Protein AF-A0A6V7JA51-F1 (afdb_monomer_lite)

Sequence (49 aa):
TPMIRIEDQLVGARIGESMTLECLSEAFPKSINYWTKDKDEIIAQGMYI

pLDDT: mean 85.4, std 13.62, range [37.53, 96.44]

Organism: NCBI:txid1563983

Structure (mmCIF, N/CA/C/O backbone):
data_AF-A0A6V7JA51-F1
#
_entry.id   AF-A0A6V7JA51-F1
#
loop_
_atom_site.group_PDB
_atom_site.id
_atom_site.type_symbol
_atom_site.label_atom_id
_atom_site.label_alt_id
_atom_site.label_comp_id
_atom_site.label_asym_id
_atom_site.label_entity_id
_atom_site.label_seq_id
_atom_site.pdbx_PDB_ins_code
_atom_site.Cartn_x
_atom_site.Cartn_y
_atom_site.Cartn_z
_atom_site.occupancy
_atom_site.B_iso_or_equiv
_atom_site.auth_seq_id
_atom_site.auth_comp_id
_atom_site.auth_asym_id
_atom_site.auth_atom_id
_atom_site.pdbx_PDB_model_num
ATOM 1 N N . THR A 1 1 ? -11.937 9.088 11.321 1.00 73.75 1 THR A N 1
ATOM 2 C CA . THR A 1 1 ? -11.772 8.896 9.864 1.00 73.75 1 THR A CA 1
ATOM 3 C C . THR A 1 1 ? -10.375 8.361 9.614 1.00 73.75 1 THR A C 1
ATOM 5 O O . THR A 1 1 ? -9.486 8.767 10.355 1.00 73.75 1 THR A O 1
ATOM 8 N N . PRO A 1 2 ? -10.169 7.415 8.680 1.00 92.19 2 PRO A N 1
ATOM 9 C CA . PRO A 1 2 ? -8.827 6.944 8.358 1.00 92.19 2 PRO A CA 1
ATOM 10 C C . PRO A 1 2 ? -8.051 8.032 7.608 1.00 92.19 2 PRO A C 1
ATOM 12 O O . PRO A 1 2 ? -8.635 8.763 6.807 1.00 92.19 2 PRO A O 1
ATOM 15 N N . MET A 1 3 ? -6.751 8.124 7.857 1.00 93.88 3 MET A N 1
ATOM 16 C CA . MET A 1 3 ? -5.827 8.973 7.109 1.00 93.88 3 MET A CA 1
ATOM 17 C C . MET A 1 3 ? -4.871 8.079 6.330 1.00 93.88 3 MET A C 1
ATOM 19 O O . MET A 1 3 ? -4.331 7.123 6.885 1.00 93.88 3 MET A O 1
ATOM 23 N N . ILE A 1 4 ? -4.673 8.393 5.052 1.00 92.88 4 ILE A N 1
ATOM 24 C CA . ILE A 1 4 ? -3.713 7.715 4.178 1.00 92.88 4 ILE A CA 1
ATOM 25 C C . ILE A 1 4 ? -2.725 8.761 3.677 1.00 92.88 4 ILE A C 1
ATOM 27 O O . ILE A 1 4 ? -3.141 9.824 3.211 1.00 92.88 4 ILE A O 1
ATOM 31 N N . ARG A 1 5 ? -1.430 8.467 3.785 1.00 93.75 5 ARG A N 1
ATOM 32 C CA . ARG A 1 5 ? -0.350 9.318 3.282 1.00 93.75 5 ARG A CA 1
ATOM 33 C C . ARG A 1 5 ? 0.603 8.501 2.423 1.00 93.75 5 ARG A C 1
ATOM 35 O O . ARG A 1 5 ? 1.001 7.402 2.801 1.00 93.75 5 ARG A O 1
ATOM 42 N N . ILE A 1 6 ? 0.932 9.062 1.268 1.00 94.00 6 ILE A N 1
ATOM 43 C CA . ILE A 1 6 ? 1.883 8.527 0.298 1.00 94.00 6 ILE A CA 1
ATOM 44 C C . ILE A 1 6 ? 2.806 9.694 -0.035 1.00 94.00 6 ILE A C 1
ATOM 46 O O . ILE A 1 6 ? 2.341 10.691 -0.595 1.00 94.00 6 ILE A O 1
ATOM 50 N N . GLU A 1 7 ? 4.075 9.576 0.339 1.00 92.88 7 GLU A N 1
ATOM 51 C CA . GLU A 1 7 ? 5.074 10.619 0.0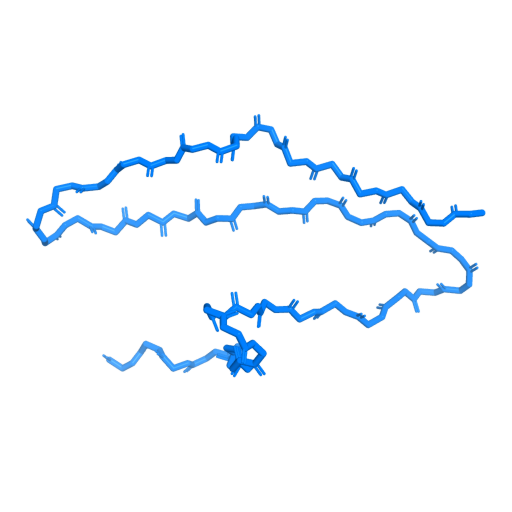90 1.00 92.88 7 GLU A CA 1
ATOM 52 C C . GLU A 1 7 ? 5.370 10.714 -1.415 1.00 92.88 7 GLU A C 1
ATOM 54 O O . GLU A 1 7 ? 5.208 11.773 -2.024 1.00 92.88 7 GLU A O 1
ATOM 59 N N . ASP A 1 8 ? 5.670 9.574 -2.047 1.00 92.19 8 ASP A N 1
ATOM 60 C CA . ASP A 1 8 ? 5.996 9.496 -3.470 1.00 92.19 8 ASP A CA 1
ATOM 61 C C . ASP A 1 8 ? 4.815 8.984 -4.302 1.00 92.19 8 ASP A C 1
ATOM 63 O O . ASP A 1 8 ? 4.520 7.790 -4.361 1.00 92.19 8 ASP A O 1
ATOM 67 N N . GLN A 1 9 ? 4.140 9.900 -5.000 1.00 89.25 9 GLN A N 1
ATOM 68 C CA . GLN A 1 9 ? 3.014 9.569 -5.890 1.00 89.25 9 GLN A CA 1
ATOM 69 C C . GLN A 1 9 ? 3.449 8.849 -7.174 1.00 89.25 9 GLN A C 1
ATOM 71 O O . GLN A 1 9 ? 2.640 8.203 -7.839 1.00 89.25 9 GLN A O 1
ATOM 76 N N . LEU A 1 10 ? 4.721 8.993 -7.549 1.00 91.50 10 LEU A N 1
ATOM 77 C CA . LEU A 1 10 ? 5.306 8.371 -8.725 1.00 91.50 10 LEU A CA 1
ATOM 78 C C . LEU A 1 10 ? 6.759 8.017 -8.426 1.00 91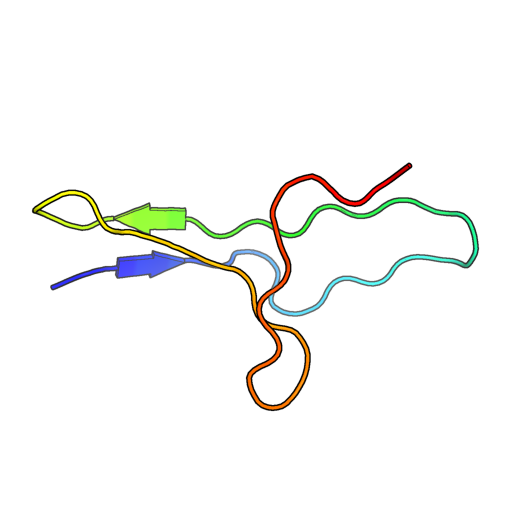.50 10 LEU A C 1
ATOM 80 O O . LEU A 1 10 ? 7.578 8.898 -8.176 1.00 91.50 10 LEU A O 1
ATOM 84 N N . VAL A 1 11 ? 7.078 6.733 -8.528 1.00 91.94 11 VAL A N 1
ATOM 85 C CA . VAL A 1 11 ? 8.448 6.227 -8.448 1.00 91.94 11 VAL A CA 1
ATOM 86 C C . VAL A 1 11 ? 8.814 5.529 -9.751 1.00 91.94 11 VAL A C 1
ATOM 88 O O . VAL A 1 11 ? 7.972 4.913 -10.405 1.00 91.94 11 VAL A O 1
ATOM 91 N N . GLY A 1 12 ? 10.080 5.638 -10.144 1.00 91.94 12 GLY A N 1
ATOM 92 C CA . GLY A 1 12 ? 10.628 4.969 -11.319 1.00 91.94 12 GLY A CA 1
ATOM 93 C C . GLY A 1 12 ? 11.781 4.059 -10.924 1.00 91.94 12 GLY A C 1
ATOM 94 O O . GLY A 1 12 ? 12.570 4.408 -10.053 1.00 91.94 12 GLY A O 1
ATOM 95 N N . ALA A 1 13 ? 11.895 2.914 -11.587 1.00 93.75 13 ALA A N 1
ATOM 96 C CA . ALA A 1 13 ? 13.018 1.994 -11.446 1.00 93.75 13 ALA A CA 1
ATOM 97 C C . ALA A 1 13 ? 13.537 1.620 -12.834 1.00 93.75 13 ALA A C 1
ATOM 99 O O . ALA A 1 13 ? 12.765 1.560 -13.799 1.00 93.75 13 ALA A O 1
ATOM 100 N N . ARG A 1 14 ? 14.843 1.378 -12.958 1.00 96.44 14 ARG A N 1
ATOM 101 C CA . ARG A 1 14 ? 15.403 0.816 -14.192 1.00 96.44 14 ARG A CA 1
ATOM 102 C C . ARG A 1 14 ? 15.139 -0.685 -14.255 1.00 96.44 14 ARG A C 1
ATOM 104 O O . ARG A 1 14 ? 14.815 -1.333 -13.263 1.00 96.44 14 ARG A O 1
ATOM 111 N N . ILE A 1 15 ? 15.314 -1.259 -15.442 1.00 94.81 15 ILE A N 1
ATOM 112 C CA . ILE A 1 15 ? 15.246 -2.711 -15.619 1.00 94.81 15 ILE A CA 1
ATOM 113 C C . ILE A 1 15 ? 16.321 -3.365 -14.740 1.00 94.81 15 ILE A C 1
ATOM 115 O O . ILE A 1 15 ? 17.501 -3.048 -14.872 1.00 94.81 15 ILE A O 1
ATOM 119 N N . GLY A 1 16 ? 15.897 -4.281 -13.866 1.00 94.38 16 GLY A N 1
ATOM 120 C CA . GLY A 1 16 ? 16.770 -4.995 -12.930 1.00 94.38 16 GLY A CA 1
ATOM 121 C C . GLY A 1 16 ? 16.985 -4.301 -11.581 1.00 94.38 16 GLY A C 1
ATOM 122 O O . GLY A 1 16 ? 17.655 -4.874 -10.727 1.00 94.38 16 GLY A O 1
ATOM 123 N N . GLU A 1 17 ? 16.424 -3.108 -11.365 1.00 94.44 17 GLU A N 1
ATOM 124 C CA . GLU A 1 17 ? 16.445 -2.437 -10.062 1.00 94.44 17 GLU A CA 1
ATOM 125 C C . GLU A 1 17 ? 15.207 -2.783 -9.231 1.00 94.44 17 GLU A C 1
ATOM 127 O O . GLU A 1 17 ? 14.098 -2.923 -9.750 1.00 94.44 17 GLU A O 1
ATOM 132 N N . SER A 1 18 ? 15.405 -2.875 -7.918 1.00 89.25 18 SER A N 1
ATOM 133 C CA . SER A 1 18 ? 14.320 -3.015 -6.949 1.00 89.25 18 SER A CA 1
ATOM 134 C C . SER A 1 18 ? 13.823 -1.643 -6.497 1.00 89.25 18 SER A C 1
ATOM 136 O O . SER A 1 18 ? 14.607 -0.709 -6.34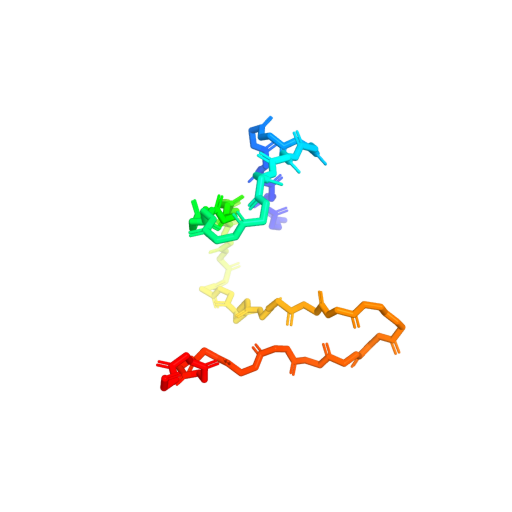2 1.00 89.25 18 SER A O 1
ATOM 138 N N . MET A 1 19 ? 12.522 -1.542 -6.230 1.00 88.75 19 MET A N 1
ATOM 139 C CA . MET A 1 19 ? 11.872 -0.339 -5.712 1.00 88.75 19 MET A CA 1
ATOM 140 C C . MET A 1 19 ? 10.917 -0.704 -4.581 1.00 88.75 19 MET A C 1
ATOM 142 O O . MET A 1 19 ? 10.326 -1.785 -4.582 1.00 88.75 19 MET A O 1
ATOM 146 N N . THR A 1 20 ? 10.741 0.227 -3.650 1.00 89.00 20 THR A N 1
ATOM 147 C CA . THR A 1 20 ? 9.815 0.102 -2.528 1.00 89.00 20 THR A CA 1
ATOM 148 C C . THR A 1 20 ? 8.688 1.112 -2.690 1.00 89.00 20 THR A C 1
ATOM 150 O O . THR A 1 20 ? 8.941 2.292 -2.910 1.00 89.00 20 THR A O 1
ATOM 153 N N . LEU A 1 21 ? 7.445 0.650 -2.560 1.00 89.69 21 LEU A N 1
ATOM 154 C CA . LEU A 1 21 ? 6.269 1.510 -2.441 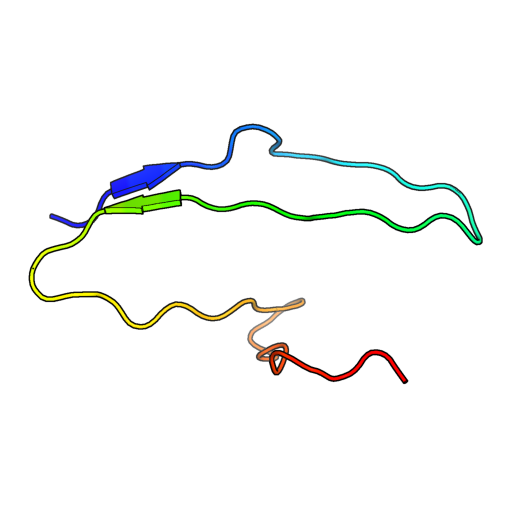1.00 89.69 21 LEU A CA 1
ATOM 155 C C . LEU A 1 21 ? 5.881 1.610 -0.967 1.00 89.69 21 LEU A C 1
ATOM 157 O O . LEU A 1 21 ? 5.746 0.585 -0.295 1.00 89.69 21 LEU A O 1
ATOM 161 N N . GLU A 1 22 ? 5.686 2.830 -0.474 1.00 90.75 22 GLU A N 1
ATOM 162 C CA . GLU A 1 22 ? 5.325 3.092 0.918 1.00 90.75 22 GLU A CA 1
ATOM 163 C C . GLU A 1 22 ? 3.965 3.788 1.016 1.00 90.75 22 GLU A C 1
ATOM 165 O O . GLU A 1 22 ? 3.614 4.656 0.218 1.00 90.75 22 GLU A O 1
ATOM 170 N N . CYS A 1 23 ? 3.179 3.377 2.009 1.00 89.75 23 CYS A N 1
ATOM 171 C CA . CYS A 1 23 ? 1.893 3.972 2.329 1.00 89.75 23 CYS A CA 1
ATOM 172 C C . CYS A 1 23 ? 1.688 3.929 3.844 1.00 89.75 23 CYS A C 1
ATOM 174 O O . CYS A 1 23 ? 1.779 2.869 4.469 1.00 89.75 23 CYS A O 1
ATOM 176 N N . LEU A 1 24 ? 1.396 5.086 4.432 1.00 92.00 24 LEU A N 1
ATOM 177 C CA . LEU A 1 24 ? 1.131 5.238 5.855 1.00 92.00 24 LEU A CA 1
ATOM 178 C C . LEU A 1 24 ? -0.378 5.335 6.080 1.00 92.00 24 LEU A C 1
ATOM 180 O O . LEU A 1 24 ? -1.038 6.224 5.541 1.00 92.00 24 LEU A O 1
ATOM 184 N N . SER A 1 25 ? -0.918 4.428 6.895 1.00 94.06 25 SER A N 1
ATOM 185 C CA . SER A 1 25 ? -2.333 4.390 7.272 1.00 94.06 25 SER A CA 1
ATOM 186 C C . SER A 1 25 ? -2.492 4.642 8.767 1.00 94.06 25 SER A C 1
ATOM 188 O O . SER A 1 25 ? -1.910 3.935 9.590 1.00 94.06 25 SER A O 1
ATOM 190 N N . GLU A 1 26 ? -3.325 5.616 9.123 1.00 95.12 26 GLU A N 1
ATOM 191 C CA . GLU A 1 26 ? -3.738 5.876 10.501 1.00 95.12 26 GLU A CA 1
ATOM 192 C C . GLU A 1 26 ? -5.248 5.678 10.615 1.00 95.12 26 GLU A C 1
ATOM 194 O O . GLU A 1 26 ? -6.033 6.404 10.003 1.00 95.12 26 GLU A O 1
ATOM 199 N N . ALA A 1 27 ? -5.675 4.686 11.396 1.00 95.12 27 ALA A N 1
ATOM 200 C CA . ALA A 1 27 ? -7.087 4.372 11.591 1.00 95.12 27 ALA A CA 1
ATOM 201 C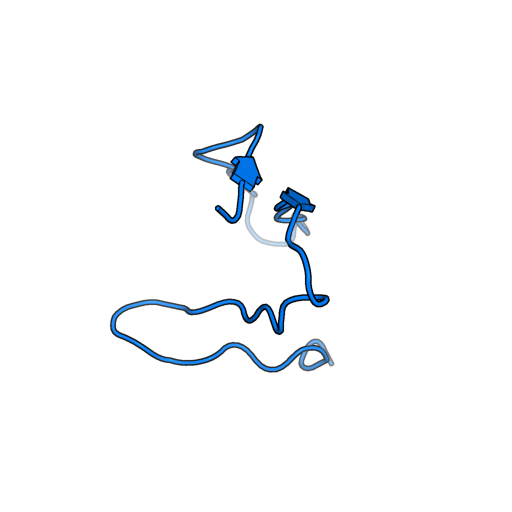 C . ALA A 1 27 ? -7.348 3.761 12.976 1.00 95.12 27 ALA A C 1
ATOM 203 O O . ALA A 1 27 ? -6.502 3.050 13.522 1.00 95.12 27 ALA A O 1
ATOM 204 N N . PHE A 1 28 ? -8.546 4.012 13.517 1.00 91.44 28 PHE A N 1
ATOM 205 C CA . PHE A 1 28 ? -9.074 3.328 14.698 1.00 91.44 28 PHE A CA 1
ATOM 206 C C . PHE A 1 28 ? -10.502 2.813 14.425 1.00 91.44 28 PHE A C 1
ATOM 208 O O . PHE A 1 28 ? -11.353 3.620 14.037 1.00 91.44 28 PHE A O 1
ATOM 215 N N . PRO A 1 29 ? -10.789 1.512 14.641 1.00 92.62 29 PRO A N 1
ATOM 216 C CA . PRO A 1 29 ? -9.841 0.447 15.001 1.00 92.62 29 PRO A CA 1
ATOM 217 C C . PRO A 1 29 ? -8.794 0.208 13.897 1.00 92.62 29 PRO A C 1
ATOM 219 O O . PRO A 1 29 ? -8.892 0.781 12.812 1.00 92.62 29 PRO A O 1
ATOM 222 N N . LYS A 1 30 ? -7.770 -0.608 14.188 1.00 87.38 30 LYS A N 1
ATOM 223 C CA . LYS A 1 30 ? -6.689 -0.912 13.236 1.00 87.38 30 LYS A CA 1
ATOM 224 C C . LYS A 1 30 ? -7.273 -1.368 11.892 1.00 87.38 30 LYS A C 1
ATOM 226 O O . LYS A 1 30 ? -8.111 -2.267 11.860 1.00 87.38 30 LYS A O 1
ATOM 231 N N . SER A 1 31 ? -6.824 -0.750 10.802 1.00 89.19 31 SER A N 1
ATOM 232 C CA . SER A 1 31 ? -7.259 -1.075 9.443 1.00 89.19 31 SER A CA 1
ATOM 233 C C . SER A 1 31 ? -6.598 -2.351 8.912 1.00 89.19 31 SER A C 1
ATOM 235 O O . SER A 1 31 ? -5.508 -2.742 9.338 1.00 89.19 31 SER A O 1
ATOM 237 N N . ILE A 1 32 ? -7.267 -2.985 7.947 1.00 90.06 32 ILE A N 1
ATOM 238 C CA . ILE A 1 32 ? -6.681 -3.991 7.057 1.00 90.06 32 ILE A CA 1
ATOM 239 C C . ILE A 1 32 ? -6.334 -3.262 5.759 1.00 90.06 32 ILE A C 1
ATOM 241 O O . ILE A 1 32 ? -7.215 -2.649 5.160 1.00 90.06 32 ILE A O 1
ATOM 245 N N . ASN A 1 33 ? -5.071 -3.316 5.339 1.00 89.19 33 ASN A N 1
ATOM 246 C CA . ASN A 1 33 ? -4.582 -2.628 4.143 1.00 89.19 33 ASN A CA 1
ATOM 247 C C . ASN A 1 33 ? -4.023 -3.659 3.158 1.00 89.19 33 ASN A C 1
ATOM 249 O O . ASN A 1 33 ? -3.334 -4.591 3.573 1.00 89.19 33 ASN A O 1
ATOM 253 N N . TYR A 1 34 ? -4.306 -3.482 1.871 1.00 88.06 34 TYR A N 1
ATOM 254 C CA . TYR A 1 34 ? -3.814 -4.329 0.788 1.00 88.06 34 TYR A CA 1
ATOM 255 C C . TYR A 1 34 ? -3.406 -3.459 -0.400 1.00 88.06 34 TYR A C 1
ATOM 257 O O . TYR A 1 34 ? -3.977 -2.393 -0.624 1.00 88.06 34 TYR A O 1
ATOM 265 N N . TRP A 1 35 ? -2.404 -3.918 -1.144 1.00 88.19 35 TRP A N 1
ATOM 266 C CA . TRP A 1 35 ? -2.011 -3.296 -2.401 1.00 88.19 35 TRP A CA 1
ATOM 267 C C . TRP A 1 35 ? -2.844 -3.884 -3.534 1.00 88.19 35 TRP A C 1
ATOM 269 O O . TRP A 1 35 ? -3.117 -5.085 -3.539 1.00 88.19 35 TRP A O 1
ATOM 279 N N . THR A 1 36 ? -3.221 -3.055 -4.500 1.00 88.50 36 THR A N 1
ATOM 280 C CA . THR A 1 36 ? -3.833 -3.507 -5.748 1.00 88.50 36 THR A CA 1
ATOM 281 C C . THR A 1 36 ? -2.970 -3.111 -6.936 1.00 88.50 36 THR A C 1
ATOM 283 O O . THR A 1 36 ? -2.276 -2.093 -6.913 1.00 88.50 36 THR A O 1
ATOM 286 N N . LYS A 1 37 ? -3.004 -3.935 -7.978 1.00 85.50 37 LYS A N 1
ATOM 287 C CA . LYS A 1 37 ? -2.480 -3.625 -9.303 1.00 85.50 37 LYS A CA 1
ATOM 288 C C . LYS A 1 37 ? -3.659 -3.534 -10.267 1.00 85.50 37 LYS A C 1
ATOM 290 O O . LYS A 1 37 ? -4.570 -4.356 -10.202 1.00 85.50 37 LYS A O 1
ATOM 295 N N . ASP A 1 38 ? -3.629 -2.554 -11.168 1.00 83.62 38 ASP A N 1
ATOM 296 C CA . ASP A 1 38 ? -4.669 -2.345 -12.182 1.00 83.62 38 ASP A CA 1
ATOM 297 C C . ASP A 1 38 ? -6.101 -2.346 -11.584 1.00 83.62 38 ASP A C 1
ATOM 299 O O . ASP A 1 38 ? -6.312 -1.884 -10.460 1.00 83.62 38 ASP A O 1
ATOM 303 N N . LYS A 1 39 ? -7.114 -2.799 -12.339 1.00 76.50 39 LYS A N 1
ATOM 304 C CA . LYS A 1 39 ? -8.526 -2.815 -11.913 1.00 76.50 39 LYS A CA 1
ATOM 305 C C . LYS A 1 39 ? -8.819 -3.997 -10.978 1.00 76.50 39 LYS A C 1
ATOM 307 O O . LYS A 1 39 ? -9.448 -4.965 -11.393 1.00 76.50 39 LYS A O 1
ATOM 312 N N . ASP A 1 40 ? -8.375 -3.871 -9.731 1.00 78.00 40 ASP A N 1
ATOM 313 C CA . ASP A 1 40 ? -8.781 -4.687 -8.572 1.00 78.00 40 ASP A CA 1
ATOM 314 C C . ASP A 1 40 ? -8.038 -6.020 -8.352 1.00 78.00 40 ASP A C 1
ATOM 316 O O . ASP A 1 40 ? -8.482 -6.849 -7.554 1.00 78.00 40 ASP A O 1
ATOM 320 N N . GLU A 1 41 ? -6.873 -6.234 -8.973 1.00 87.19 41 GLU A N 1
ATOM 321 C CA . GLU A 1 41 ? -6.035 -7.389 -8.623 1.00 87.19 41 GLU A CA 1
ATOM 322 C C . GLU A 1 41 ? -5.294 -7.117 -7.310 1.00 87.19 41 GLU A C 1
ATOM 324 O O . GLU A 1 41 ? -4.443 -6.231 -7.235 1.00 87.19 41 GLU A O 1
ATOM 329 N N . ILE A 1 42 ? -5.604 -7.876 -6.258 1.00 87.06 42 ILE A N 1
ATOM 330 C CA . ILE A 1 42 ? -4.918 -7.756 -4.968 1.00 87.06 42 ILE A CA 1
ATOM 331 C C . ILE A 1 42 ? -3.520 -8.370 -5.072 1.00 87.06 42 ILE A C 1
ATOM 333 O O . ILE A 1 42 ? -3.365 -9.555 -5.364 1.00 87.06 42 ILE A O 1
ATOM 337 N N . ILE A 1 43 ? -2.499 -7.579 -4.746 1.00 84.88 43 ILE A N 1
ATOM 338 C CA . ILE A 1 43 ? -1.120 -8.051 -4.641 1.00 84.88 43 ILE A CA 1
ATOM 339 C C . ILE A 1 43 ? -0.951 -8.709 -3.271 1.00 84.88 43 ILE A C 1
ATOM 341 O O . ILE A 1 43 ? -0.952 -8.041 -2.232 1.00 84.88 43 ILE A O 1
ATOM 345 N N . ALA A 1 44 ? -0.798 -10.031 -3.260 1.00 74.81 44 ALA A N 1
ATOM 346 C CA . ALA A 1 44 ? -0.500 -10.764 -2.039 1.00 74.81 44 ALA A CA 1
ATOM 347 C C . ALA A 1 44 ? 0.889 -10.373 -1.500 1.00 74.81 44 ALA A C 1
ATOM 349 O O . ALA A 1 44 ? 1.887 -10.392 -2.224 1.00 74.81 44 ALA A O 1
ATOM 350 N N . GLN A 1 45 ? 0.964 -10.044 -0.209 1.00 64.38 45 GLN A N 1
ATOM 351 C CA . GLN A 1 45 ? 2.235 -9.822 0.480 1.00 64.38 45 GLN A CA 1
ATOM 352 C C . GLN A 1 45 ? 3.019 -11.142 0.515 1.00 64.38 45 GLN A C 1
ATOM 354 O O . GLN A 1 45 ? 2.615 -12.077 1.202 1.00 64.38 45 GLN A O 1
ATOM 359 N N . GLY A 1 46 ? 4.129 -11.219 -0.228 1.00 56.09 46 GLY A N 1
ATOM 360 C CA . GLY A 1 46 ? 5.063 -12.351 -0.170 1.00 56.09 46 GLY A CA 1
ATOM 361 C C . GLY A 1 46 ? 5.374 -13.076 -1.481 1.00 56.09 46 GLY A C 1
ATOM 362 O O . GLY A 1 46 ? 6.059 -14.090 -1.423 1.00 56.09 46 GLY A O 1
ATOM 363 N N . MET A 1 47 ? 4.937 -12.595 -2.651 1.00 46.34 47 MET A N 1
ATOM 364 C CA . MET A 1 47 ? 5.331 -13.209 -3.930 1.00 46.34 47 MET A CA 1
ATOM 365 C C . MET A 1 47 ? 6.412 -12.395 -4.653 1.00 46.34 47 MET A C 1
ATOM 367 O O . MET A 1 47 ? 6.191 -11.821 -5.713 1.00 46.34 47 MET A O 1
ATOM 371 N N . TYR A 1 48 ? 7.592 -12.356 -4.040 1.00 40.72 48 TYR A N 1
ATOM 372 C CA . TYR A 1 48 ? 8.865 -12.263 -4.753 1.00 40.72 48 TYR A CA 1
ATOM 373 C C . TYR A 1 48 ? 9.662 -13.502 -4.327 1.00 40.72 48 TYR A C 1
ATOM 375 O O . TYR A 1 48 ? 10.241 -13.532 -3.242 1.00 40.72 48 TYR A O 1
ATOM 383 N N . ILE A 1 49 ? 9.566 -14.558 -5.139 1.00 37.53 49 ILE A N 1
ATOM 384 C CA . ILE A 1 49 ? 10.598 -15.601 -5.246 1.00 37.53 49 ILE A CA 1
ATOM 385 C C . ILE A 1 49 ? 11.655 -15.105 -6.221 1.00 37.53 49 ILE A C 1
ATOM 387 O O . ILE A 1 49 ? 11.249 -14.489 -7.232 1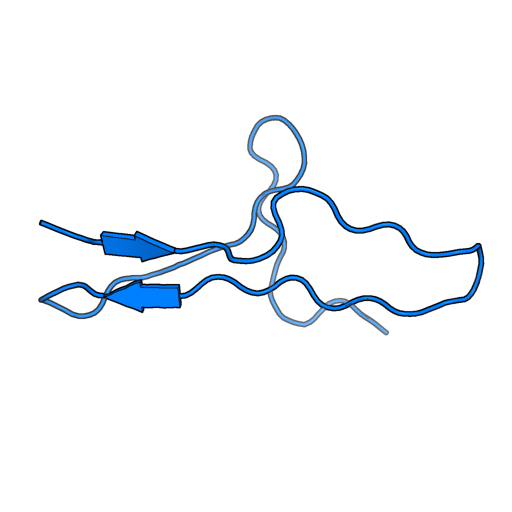.00 37.53 49 ILE A O 1
#

InterPro domains:
  IPR013783 Immunoglobulin-like fold [G3DSA:2.60.40.10] (2-48)
  IPR036179 Immunoglobulin-like domain superfamily [SSF48726] (2-43)

Secondary structure (DSSP, 8-state):
--EEE-S-S-----TT-------EEE-SSPPP--EEETTTEEE-TT---

Radius of gyration: 13.23 Å; chains: 1; bounding box: 28×26×31 Å

Foldseek 3Di:
DKDKDFPDPDDDDDVPDDDDGDMDIDDPPDDDDFDADDPRRTDDPPPDD